Protein AF-A0A936BMT2-F1 (afdb_monomer)

Secondary structure (DSSP, 8-state):
---SSTT--HHHHHHHHHHHHHHHHIIIIIITHHHHHHHHTPPPPSS--HHHHHHHHHHHHHHHHHHHHHHHTT-HHHHHHHHHHHHHHHHHHHHHTT--HHHHHHHHHHHHHHHHHHHHHHHH-

Solvent-accessible surface area (backbone atoms only — not comparable to full-atom values): 6618 Å² total; per-residue (Å²): 132,89,59,78,68,63,76,38,52,60,65,25,21,52,54,18,18,52,52,37,52,56,46,45,56,48,46,60,40,81,74,39,20,68,61,40,31,64,48,66,71,52,74,86,67,96,60,81,63,60,68,62,52,50,53,49,49,52,52,36,39,54,50,19,41,50,43,24,38,20,50,56,66,78,33,53,67,55,38,52,52,51,50,52,49,52,30,50,52,50,36,49,53,28,56,76,68,66,48,41,70,66,36,33,50,52,60,27,47,47,54,53,52,33,51,53,44,32,52,50,24,65,73,75,98

pLDDT: mean 95.2, std 5.17, range [67.5, 98.69]

Foldseek 3Di:
DQDLPPQFPVQLLVVLLVVLLVCVCCLCPVNCVVVLCVQVVHDDDPDDPVVVSVVSSVVSSVLLSVCRSCLSVVNNVVSVVVLVVVLVVLLVVCVVVVTDPVNSCSVSVSSVVSSVSSNVSSVPD

Mean predicted aligned error: 3.0 Å

Nearest PDB structures (foldseek):
  7tjy-assembly1_T  TM=2.777E-01  e=6.277E+00  Saccharomyces cerevisiae

Radius of gyration: 15.44 Å; Cα contacts (8 Å, |Δi|>4): 118; chains: 1; bounding box: 45×24×40 Å

Structure (mmCIF, N/CA/C/O backbone):
data_AF-A0A936BMT2-F1
#
_entry.id   AF-A0A936BMT2-F1
#
loop_
_atom_site.group_PDB
_atom_site.id
_atom_site.type_symbol
_atom_site.label_atom_id
_atom_site.label_alt_id
_atom_site.label_comp_id
_atom_site.label_asym_id
_atom_site.label_entity_id
_atom_site.label_seq_id
_atom_site.pdbx_PDB_ins_code
_atom_site.Cartn_x
_atom_site.Cartn_y
_atom_site.Cartn_z
_atom_site.occupancy
_atom_site.B_iso_or_equiv
_atom_site.auth_seq_id
_atom_site.auth_comp_id
_atom_site.auth_asym_id
_atom_site.auth_atom_id
_atom_site.pdbx_PDB_model_num
ATOM 1 N N . MET A 1 1 ? 21.635 6.675 -13.165 1.00 67.50 1 MET A N 1
ATOM 2 C CA . MET A 1 1 ? 20.445 7.291 -12.538 1.00 67.50 1 MET A CA 1
ATOM 3 C C . MET A 1 1 ? 19.278 6.367 -12.825 1.00 67.50 1 MET A C 1
ATOM 5 O O . MET A 1 1 ? 19.173 5.945 -13.969 1.00 67.50 1 MET A O 1
ATOM 9 N N . ILE A 1 2 ? 18.484 5.983 -11.821 1.00 76.50 2 ILE A N 1
ATOM 10 C CA . ILE A 1 2 ? 17.241 5.243 -12.080 1.00 76.50 2 ILE A CA 1
ATOM 11 C C . ILE A 1 2 ? 16.237 6.263 -12.604 1.00 76.50 2 ILE A C 1
ATOM 13 O O . ILE A 1 2 ? 15.917 7.223 -11.905 1.00 76.50 2 ILE A O 1
ATOM 17 N N . ASP A 1 3 ? 15.803 6.078 -13.843 1.00 88.81 3 ASP A N 1
ATOM 18 C CA . ASP A 1 3 ? 14.687 6.824 -14.406 1.00 88.81 3 ASP A CA 1
ATOM 19 C C . ASP A 1 3 ? 13.393 6.137 -13.955 1.00 88.81 3 ASP A C 1
ATOM 21 O O . ASP A 1 3 ? 13.199 4.946 -14.192 1.00 88.81 3 ASP A O 1
ATOM 25 N N . ILE A 1 4 ? 12.536 6.875 -13.251 1.00 95.06 4 ILE A N 1
ATOM 26 C CA . ILE A 1 4 ? 11.291 6.344 -12.685 1.00 95.06 4 ILE A CA 1
ATOM 27 C C . ILE A 1 4 ? 10.173 6.200 -13.730 1.00 95.06 4 ILE A C 1
ATOM 29 O O . ILE A 1 4 ? 9.101 5.699 -13.404 1.00 95.06 4 ILE A O 1
ATOM 33 N N . PHE A 1 5 ? 10.396 6.629 -14.973 1.00 95.12 5 PHE A N 1
ATOM 34 C CA . PHE A 1 5 ? 9.437 6.512 -16.071 1.00 95.12 5 PHE A CA 1
ATOM 35 C C . PHE A 1 5 ? 9.899 5.537 -17.158 1.00 95.12 5 PHE A C 1
ATOM 37 O O . PHE A 1 5 ? 9.066 4.852 -17.758 1.00 95.12 5 PHE A O 1
ATOM 44 N N . ALA A 1 6 ? 11.206 5.462 -17.420 1.00 91.69 6 ALA A N 1
ATOM 45 C CA . ALA A 1 6 ? 11.750 4.591 -18.458 1.00 91.69 6 ALA A CA 1
ATOM 46 C C . ALA A 1 6 ? 11.659 3.105 -18.073 1.00 91.69 6 ALA A C 1
ATOM 48 O O . ALA A 1 6 ? 11.935 2.721 -16.940 1.00 91.69 6 ALA A O 1
ATOM 49 N N . ASN A 1 7 ? 11.312 2.255 -19.045 1.00 93.25 7 ASN A N 1
ATOM 50 C CA . ASN A 1 7 ? 11.200 0.793 -18.905 1.00 93.25 7 ASN A CA 1
ATOM 51 C C . ASN A 1 7 ? 10.163 0.297 -17.877 1.00 93.25 7 ASN A C 1
ATOM 53 O O . ASN A 1 7 ? 10.086 -0.901 -17.617 1.00 93.25 7 ASN A O 1
ATOM 57 N N . VAL A 1 8 ? 9.340 1.190 -17.318 1.00 96.94 8 VAL A N 1
ATOM 58 C CA . VAL A 1 8 ? 8.220 0.821 -16.448 1.00 96.94 8 VAL A CA 1
ATOM 59 C C . VAL A 1 8 ? 7.087 0.234 -17.289 1.00 96.94 8 VAL A C 1
ATOM 61 O O . VAL A 1 8 ? 6.627 0.856 -18.250 1.00 96.94 8 VAL A O 1
ATOM 64 N N . ASN A 1 9 ? 6.581 -0.939 -16.896 1.00 97.00 9 ASN A N 1
ATOM 65 C CA . ASN A 1 9 ? 5.361 -1.493 -17.479 1.00 97.00 9 ASN A CA 1
ATOM 66 C C . ASN A 1 9 ? 4.130 -0.735 -16.950 1.00 97.00 9 ASN A C 1
ATOM 68 O O . ASN A 1 9 ? 3.544 -1.081 -15.922 1.00 97.00 9 ASN A O 1
ATOM 72 N N . TRP A 1 10 ? 3.729 0.316 -17.664 1.00 98.06 10 TRP A N 1
ATOM 73 C CA . TRP A 1 10 ? 2.585 1.150 -17.288 1.00 98.06 10 TRP A CA 1
ATOM 74 C 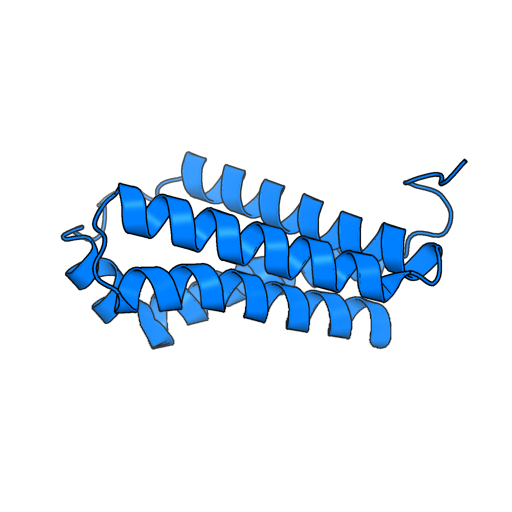C . TRP A 1 10 ? 1.249 0.403 -17.302 1.00 98.06 10 TRP A C 1
ATOM 76 O O . TRP A 1 10 ? 0.369 0.741 -16.511 1.00 98.06 10 TRP A O 1
ATOM 86 N N . ALA A 1 11 ? 1.098 -0.632 -18.136 1.00 98.06 11 ALA A N 1
ATOM 87 C CA . ALA A 1 11 ? -0.100 -1.467 -18.120 1.00 98.06 11 ALA A CA 1
ATOM 88 C C . ALA A 1 11 ? -0.203 -2.232 -16.793 1.00 98.06 11 ALA A C 1
ATOM 90 O O . ALA A 1 11 ? -1.237 -2.158 -16.129 1.00 98.06 11 ALA A O 1
ATOM 91 N N . ALA A 1 12 ? 0.888 -2.867 -16.352 1.00 97.88 12 ALA A N 1
ATOM 92 C CA . ALA A 1 12 ? 0.952 -3.540 -15.055 1.00 97.88 12 ALA A CA 1
ATOM 93 C C . ALA A 1 12 ? 0.726 -2.568 -13.880 1.00 97.88 12 ALA A C 1
ATOM 95 O O . ALA A 1 12 ? 0.023 -2.906 -12.928 1.00 97.88 12 ALA A O 1
ATOM 96 N N . VAL A 1 13 ? 1.257 -1.338 -13.957 1.00 98.62 13 VAL A N 1
ATOM 97 C CA . VAL A 1 13 ? 1.037 -0.293 -12.937 1.00 98.62 13 VAL A CA 1
ATOM 98 C C . VAL A 1 13 ? -0.438 0.107 -12.854 1.00 98.62 13 VAL A C 1
ATOM 100 O O . VAL A 1 13 ? -1.015 0.087 -11.768 1.00 98.62 13 VAL A O 1
ATOM 103 N N . ILE A 1 14 ? -1.064 0.461 -13.980 1.00 98.50 14 ILE A N 1
ATOM 104 C CA . ILE A 1 14 ? -2.449 0.954 -14.006 1.00 98.50 14 ILE A CA 1
ATOM 105 C C . ILE A 1 14 ? -3.426 -0.161 -13.622 1.00 98.50 14 ILE A C 1
ATOM 107 O O . ILE A 1 14 ? -4.272 0.038 -12.750 1.00 98.50 14 ILE A O 1
ATOM 111 N N . VAL A 1 15 ? -3.297 -1.342 -14.234 1.00 98.44 15 VAL A N 1
ATOM 112 C CA . VAL A 1 15 ? -4.170 -2.488 -13.942 1.00 98.44 15 VAL A CA 1
ATOM 113 C C . VAL A 1 15 ? -3.977 -2.945 -12.499 1.00 98.44 15 VAL A C 1
ATOM 115 O O . VAL A 1 15 ? -4.960 -3.115 -11.779 1.00 98.44 15 VAL A O 1
ATOM 118 N N . GLY A 1 16 ? -2.727 -3.066 -12.043 1.00 98.56 16 GLY A N 1
ATOM 119 C CA . GLY A 1 16 ? -2.411 -3.413 -10.661 1.00 98.56 16 GLY A CA 1
ATOM 120 C C . GLY A 1 16 ? -3.014 -2.425 -9.664 1.00 98.56 16 GLY A C 1
ATOM 121 O O . GLY A 1 16 ? -3.632 -2.850 -8.691 1.00 98.56 16 GLY A O 1
ATOM 122 N N . ALA A 1 17 ? -2.913 -1.118 -9.925 1.00 98.56 17 ALA A N 1
ATOM 123 C CA . ALA A 1 17 ? -3.502 -0.090 -9.070 1.00 98.56 17 ALA A CA 1
ATOM 124 C C . ALA A 1 17 ? -5.033 -0.193 -8.999 1.00 98.56 17 ALA A C 1
ATOM 126 O O . ALA A 1 17 ? -5.592 -0.139 -7.904 1.00 98.56 17 ALA A O 1
ATOM 127 N N . ILE A 1 18 ? -5.714 -0.378 -10.137 1.00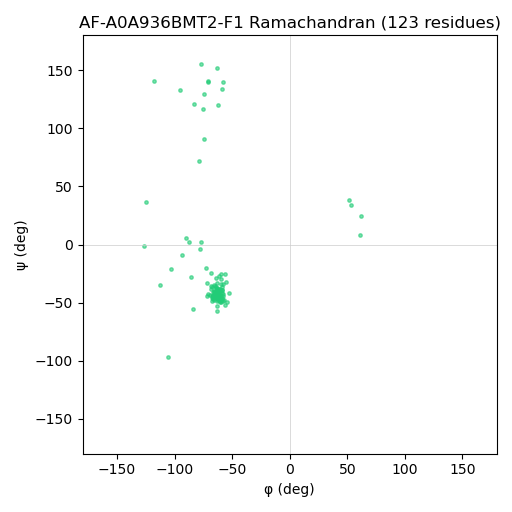 98.50 18 ILE A N 1
ATOM 128 C CA . ILE A 1 18 ? -7.179 -0.523 -10.184 1.00 98.50 18 ILE A CA 1
ATOM 129 C C . ILE A 1 18 ? -7.623 -1.762 -9.401 1.00 98.50 18 ILE A C 1
ATOM 131 O O . ILE A 1 18 ? -8.529 -1.670 -8.573 1.00 98.50 18 ILE A O 1
ATOM 135 N N . VAL A 1 19 ? -6.974 -2.908 -9.629 1.00 98.44 19 VAL A N 1
ATOM 136 C CA . VAL A 1 19 ? -7.322 -4.170 -8.961 1.00 98.44 19 VAL A CA 1
ATOM 137 C C . VAL A 1 19 ? -7.029 -4.094 -7.463 1.00 98.44 19 VAL A C 1
ATOM 139 O O . VAL A 1 19 ? -7.887 -4.454 -6.661 1.00 98.44 19 VAL A O 1
ATOM 142 N N . ALA A 1 20 ? -5.861 -3.579 -7.067 1.00 98.31 20 ALA A N 1
ATOM 143 C CA . ALA A 1 20 ? -5.488 -3.435 -5.661 1.00 98.31 20 ALA A CA 1
ATOM 144 C C . ALA A 1 20 ? -6.417 -2.464 -4.918 1.00 98.31 20 ALA A C 1
ATOM 146 O O . ALA A 1 20 ? -6.844 -2.759 -3.806 1.00 98.31 20 ALA A O 1
ATOM 147 N N . TYR A 1 21 ? -6.778 -1.338 -5.541 1.00 98.00 21 TYR A N 1
ATOM 148 C CA . TYR A 1 21 ? -7.716 -0.379 -4.962 1.00 98.00 21 TYR A CA 1
ATOM 149 C C . TYR A 1 21 ? -9.128 -0.965 -4.840 1.00 98.00 21 TYR A C 1
ATOM 151 O O . TYR A 1 21 ? -9.745 -0.879 -3.778 1.00 98.00 21 TYR A O 1
ATOM 159 N N . GLY A 1 22 ? -9.626 -1.605 -5.903 1.00 97.25 22 GLY A N 1
ATOM 160 C CA . GLY A 1 22 ? -10.942 -2.247 -5.915 1.00 97.25 22 GLY A CA 1
ATOM 161 C C . GLY A 1 22 ? -11.050 -3.398 -4.912 1.00 97.25 22 GLY A C 1
ATOM 162 O O . GLY A 1 22 ? -12.096 -3.582 -4.288 1.00 97.25 22 GLY A O 1
ATOM 163 N N . PHE A 1 23 ? -9.954 -4.123 -4.673 1.00 97.94 23 PHE A N 1
ATOM 164 C CA . PHE A 1 23 ? -9.886 -5.158 -3.642 1.00 97.94 23 PHE A CA 1
ATOM 165 C C . PHE A 1 23 ? -10.170 -4.614 -2.231 1.00 97.94 23 PHE A C 1
ATOM 167 O O . PHE A 1 23 ? -10.693 -5.342 -1.385 1.00 97.94 23 PHE A O 1
ATOM 174 N N . GLY A 1 24 ? -9.940 -3.319 -1.991 1.00 95.38 24 GLY A N 1
ATOM 175 C CA . GLY A 1 24 ? -10.324 -2.638 -0.756 1.00 95.38 24 GLY A CA 1
ATOM 176 C C . GLY A 1 24 ? -11.808 -2.760 -0.416 1.00 95.38 24 GLY A C 1
ATOM 177 O O . GLY A 1 24 ? -12.144 -2.867 0.761 1.00 95.38 24 GLY A O 1
ATOM 178 N N . TRP A 1 25 ? -12.701 -2.832 -1.407 1.00 92.69 25 TRP A N 1
ATOM 179 C CA . TRP A 1 25 ? -14.133 -3.043 -1.156 1.00 92.69 25 TRP A CA 1
ATOM 180 C C . TRP A 1 25 ? -14.433 -4.430 -0.595 1.00 92.69 25 TRP A C 1
ATOM 182 O O . TRP A 1 25 ? -15.297 -4.580 0.265 1.00 92.69 25 TRP A O 1
ATOM 192 N N . ILE A 1 26 ? -13.705 -5.450 -1.047 1.00 95.69 26 ILE A N 1
ATOM 193 C CA . ILE A 1 26 ? -13.834 -6.809 -0.516 1.00 95.69 26 ILE A CA 1
ATOM 194 C C . ILE A 1 26 ? -13.223 -6.864 0.889 1.00 95.69 26 ILE A C 1
ATOM 196 O O . ILE A 1 26 ? -13.839 -7.402 1.812 1.00 95.69 26 ILE A O 1
ATOM 200 N N . TRP A 1 27 ? -12.047 -6.253 1.066 1.00 97.75 27 TRP A N 1
ATOM 201 C CA . TRP A 1 27 ? -11.308 -6.244 2.327 1.00 97.75 27 TRP A CA 1
ATOM 202 C C . TRP A 1 27 ? -12.069 -5.532 3.452 1.00 97.75 27 TRP A C 1
ATOM 204 O O . TRP A 1 27 ? -12.379 -6.144 4.474 1.00 97.75 27 TRP A O 1
ATOM 214 N N . TYR A 1 28 ? -12.435 -4.265 3.243 1.00 92.88 28 TYR A N 1
ATOM 215 C CA . TYR A 1 28 ? -13.156 -3.431 4.213 1.00 92.88 28 TYR A CA 1
ATOM 216 C C . TYR A 1 28 ? -14.682 -3.570 4.137 1.00 92.88 28 TYR A C 1
ATOM 218 O O . TYR A 1 28 ? -15.395 -2.907 4.884 1.00 92.88 28 TYR A O 1
ATOM 226 N N . GLY A 1 29 ? -15.193 -4.431 3.258 1.00 90.25 29 GLY A N 1
ATOM 227 C CA . GLY A 1 29 ? -16.601 -4.809 3.194 1.00 90.25 29 GLY A CA 1
ATOM 228 C C . GLY A 1 29 ? -16.811 -6.211 3.753 1.00 90.25 29 GLY A C 1
ATOM 229 O O . GLY A 1 29 ? -16.932 -6.400 4.964 1.00 90.25 29 GLY A O 1
ATOM 230 N N . ALA A 1 30 ? -16.853 -7.197 2.857 1.00 92.31 30 ALA A N 1
ATOM 231 C CA . ALA A 1 30 ? -17.275 -8.562 3.165 1.00 92.31 30 ALA A CA 1
ATOM 232 C C . ALA A 1 30 ? -16.342 -9.317 4.131 1.00 92.31 30 ALA A C 1
ATOM 234 O O . ALA A 1 30 ? -16.828 -10.118 4.927 1.00 92.31 30 ALA A O 1
ATOM 235 N N . LEU A 1 31 ? -15.025 -9.087 4.070 1.00 94.69 31 LEU A N 1
ATOM 236 C CA . LEU A 1 31 ? -14.062 -9.851 4.870 1.00 94.69 31 LEU A CA 1
ATOM 237 C C . LEU A 1 31 ? -13.906 -9.295 6.288 1.00 94.69 31 LEU A C 1
ATOM 239 O O . LEU A 1 31 ? -14.086 -10.018 7.269 1.00 94.69 31 LEU A O 1
ATOM 243 N N . PHE A 1 32 ? -13.567 -8.010 6.400 1.00 96.62 32 PHE A N 1
ATOM 244 C CA . PHE A 1 32 ? -13.152 -7.411 7.669 1.00 96.62 32 PHE A CA 1
ATOM 245 C C . PHE A 1 32 ? -13.932 -6.157 8.056 1.00 96.62 32 PHE A C 1
ATOM 247 O O . PHE A 1 32 ? -13.707 -5.637 9.148 1.00 96.62 32 PHE A O 1
ATOM 254 N N . GLY A 1 33 ? -14.878 -5.701 7.228 1.00 92.12 33 GLY A N 1
ATOM 255 C CA . GLY A 1 33 ? -15.574 -4.426 7.415 1.00 92.12 33 GLY A CA 1
ATOM 256 C C . GLY A 1 33 ? -16.224 -4.268 8.783 1.00 92.12 33 GLY A C 1
ATOM 257 O O . GLY A 1 33 ? -15.959 -3.289 9.472 1.00 92.12 33 GLY A O 1
ATOM 258 N N . LYS A 1 34 ? -16.991 -5.275 9.225 1.00 91.94 34 LYS A N 1
ATOM 259 C CA . LYS A 1 34 ? -17.663 -5.254 10.536 1.00 91.94 34 LYS A CA 1
ATOM 260 C C . LYS A 1 34 ? -16.673 -5.130 11.700 1.00 91.94 34 LYS A C 1
ATOM 262 O O . LYS A 1 34 ? -16.843 -4.283 12.570 1.00 91.94 34 LYS A O 1
ATOM 267 N N . ARG A 1 35 ? -15.621 -5.959 11.713 1.00 94.38 35 ARG A N 1
ATOM 268 C CA . ARG A 1 35 ? -14.603 -5.928 12.779 1.00 94.38 35 ARG A CA 1
ATOM 269 C C . ARG A 1 35 ? -13.837 -4.610 12.765 1.00 94.38 35 ARG A C 1
ATOM 271 O O . ARG A 1 35 ? -13.629 -4.023 13.820 1.00 94.38 35 ARG A O 1
ATOM 278 N N . TRP A 1 36 ? -13.463 -4.139 11.579 1.00 95.19 36 TRP A N 1
ATOM 279 C CA . TRP A 1 36 ? -12.753 -2.880 11.389 1.00 95.19 36 TRP A CA 1
ATOM 280 C C . TRP A 1 36 ? -13.568 -1.681 11.894 1.00 95.19 36 TRP A C 1
ATOM 282 O O . TRP A 1 36 ? -13.058 -0.900 12.695 1.00 95.19 36 TRP A O 1
ATOM 292 N N . SER A 1 37 ? -14.847 -1.575 11.516 1.00 92.75 37 SER A N 1
ATOM 293 C CA . SER A 1 37 ? -15.708 -0.466 11.942 1.00 92.75 37 SER A CA 1
ATOM 294 C C . SER A 1 37 ? -15.996 -0.492 13.444 1.00 92.75 37 SER A C 1
ATOM 296 O O . SER A 1 37 ? -15.894 0.538 14.106 1.00 92.75 37 SER A O 1
A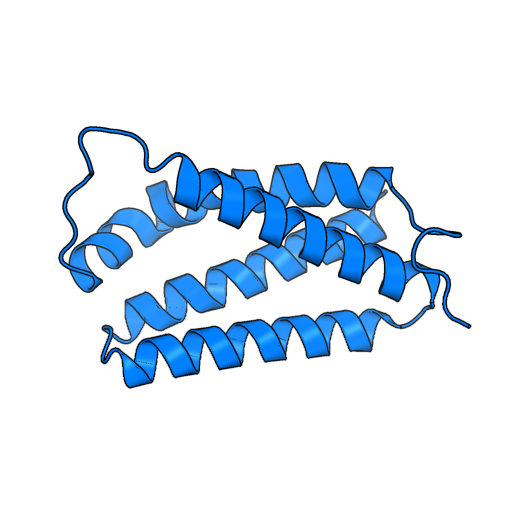TOM 298 N N . GLU A 1 38 ? -16.298 -1.671 14.004 1.00 94.00 38 GLU A N 1
ATOM 299 C CA . GLU A 1 38 ? -16.518 -1.844 15.447 1.00 94.00 38 GLU A CA 1
ATOM 300 C C . GLU A 1 38 ? -15.264 -1.493 16.256 1.00 94.00 38 GLU A C 1
ATOM 302 O O . GLU A 1 38 ? -15.363 -0.862 17.304 1.00 94.00 38 GLU A O 1
ATOM 307 N N . GLY A 1 39 ? -14.079 -1.880 15.776 1.00 93.94 39 GLY A N 1
ATOM 308 C CA . GLY A 1 39 ? -12.815 -1.598 16.457 1.00 93.94 39 GLY A CA 1
ATOM 309 C C . GLY A 1 39 ? -12.381 -0.135 16.389 1.00 93.94 39 GLY A C 1
ATOM 310 O O . GLY A 1 39 ? -11.590 0.299 17.222 1.00 93.94 39 GLY A O 1
ATOM 311 N N . LEU A 1 40 ? -12.912 0.619 15.427 1.00 93.06 40 LEU A N 1
ATOM 312 C CA . LEU A 1 40 ? -12.733 2.065 15.317 1.00 93.06 40 LEU A CA 1
ATOM 313 C C . LEU A 1 40 ? -13.862 2.865 15.982 1.00 93.06 40 LEU A C 1
ATOM 315 O O . LEU A 1 40 ? -13.752 4.084 16.087 1.00 93.06 40 LEU A O 1
ATOM 319 N N . GLY A 1 41 ? -14.949 2.213 16.408 1.00 91.94 41 GLY A N 1
ATOM 320 C CA . GLY A 1 41 ? -16.133 2.896 16.933 1.00 91.94 41 GLY A CA 1
ATOM 321 C C . GLY A 1 41 ? -16.807 3.820 15.912 1.00 91.94 41 GLY A C 1
ATOM 322 O O . GLY A 1 41 ? -17.472 4.778 16.302 1.00 91.94 41 GLY A O 1
ATOM 323 N N . ILE A 1 42 ? -16.618 3.568 14.612 1.00 87.06 42 ILE A N 1
ATOM 324 C CA . ILE A 1 42 ? -17.166 4.402 13.536 1.00 87.06 42 ILE A CA 1
ATOM 325 C C . ILE A 1 42 ? -18.486 3.829 13.026 1.00 87.06 42 ILE A C 1
ATOM 327 O O . ILE A 1 42 ? -18.606 2.637 12.738 1.00 87.06 42 ILE A O 1
ATOM 331 N N . ALA A 1 43 ? -19.480 4.701 12.885 1.00 81.75 43 ALA A N 1
ATOM 332 C CA . ALA A 1 43 ? -20.702 4.390 12.156 1.00 81.75 43 ALA A CA 1
ATOM 333 C C . ALA A 1 43 ? -20.449 4.464 10.643 1.00 81.75 43 ALA A C 1
ATOM 335 O O . ALA A 1 43 ? -19.556 5.179 10.183 1.00 81.75 43 ALA A O 1
ATOM 336 N N . VAL A 1 44 ? -21.267 3.750 9.865 1.00 75.88 44 VAL A N 1
ATOM 337 C CA . VAL A 1 44 ? -21.276 3.903 8.405 1.00 75.88 44 VAL A CA 1
ATOM 338 C C . VAL A 1 44 ? -21.688 5.346 8.089 1.00 75.88 44 VAL A C 1
ATOM 340 O O . VAL A 1 44 ? -22.770 5.762 8.509 1.00 75.88 44 VAL A O 1
ATOM 343 N N . PRO A 1 45 ? -20.847 6.132 7.398 1.00 75.75 45 PRO A N 1
ATOM 344 C CA . PRO A 1 45 ? -21.166 7.523 7.123 1.00 75.75 45 PRO A CA 1
ATOM 345 C C . PRO A 1 45 ? -22.300 7.620 6.094 1.00 75.75 45 PRO A C 1
ATOM 347 O O . PRO A 1 45 ? -22.310 6.890 5.105 1.00 75.75 45 PRO A O 1
ATOM 350 N N . GLU A 1 46 ? -23.228 8.565 6.286 1.00 80.19 46 GLU A N 1
ATOM 351 C CA . GLU A 1 46 ? -24.322 8.830 5.329 1.00 80.19 46 GLU A CA 1
ATOM 352 C C . GLU A 1 46 ? -23.809 9.265 3.948 1.00 80.19 46 GLU A C 1
ATOM 354 O O . GLU A 1 46 ? -24.476 9.069 2.933 1.0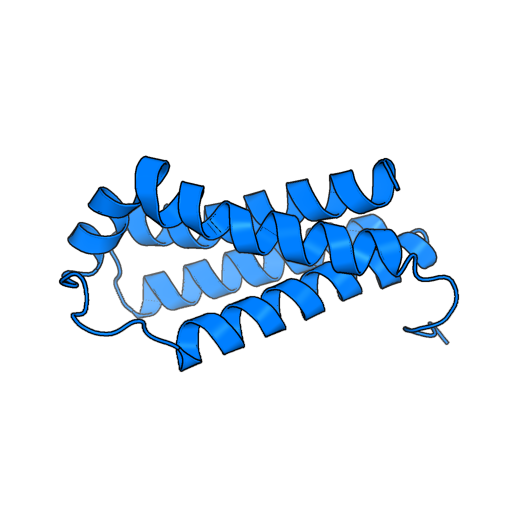0 80.19 46 GLU A O 1
ATOM 359 N N . LYS A 1 47 ? -22.617 9.872 3.902 1.00 86.12 47 LYS A N 1
ATOM 360 C CA . LYS A 1 47 ? -21.953 10.307 2.672 1.00 86.12 47 LYS A CA 1
ATOM 361 C C . LYS A 1 47 ? -20.637 9.571 2.498 1.00 86.12 47 LYS A C 1
ATOM 363 O O . LYS A 1 47 ? -19.872 9.409 3.448 1.00 86.12 47 LYS A O 1
ATOM 368 N N . LEU A 1 48 ? -20.345 9.200 1.255 1.00 86.00 48 LEU A N 1
ATOM 369 C CA . L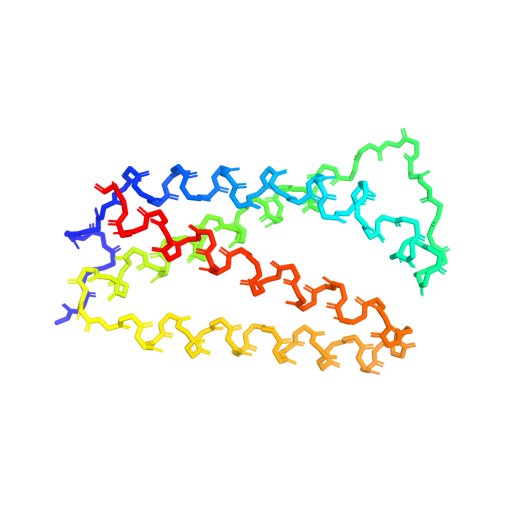EU A 1 48 ? -19.059 8.612 0.905 1.00 86.00 48 LEU A CA 1
ATOM 370 C C . LEU A 1 48 ? -17.915 9.581 1.260 1.00 86.00 48 LEU A C 1
ATOM 372 O O . LEU A 1 48 ? -17.990 10.766 0.913 1.00 86.00 48 LEU A O 1
ATOM 376 N N . PRO A 1 49 ? -16.840 9.109 1.911 1.00 89.31 49 PRO A N 1
ATOM 377 C CA . PRO A 1 49 ? -15.696 9.941 2.263 1.00 89.31 49 PRO A CA 1
ATOM 378 C C . PRO A 1 49 ? -14.791 10.154 1.037 1.00 89.31 49 PRO A C 1
ATOM 380 O O . PRO A 1 49 ? -13.694 9.604 0.950 1.00 89.31 49 PRO A O 1
ATOM 383 N N . ILE A 1 50 ? -15.255 10.963 0.077 1.00 93.38 50 ILE A N 1
ATOM 384 C CA . ILE A 1 50 ? -14.628 11.148 -1.247 1.00 93.38 50 ILE A CA 1
ATOM 385 C C . ILE A 1 50 ? -13.140 11.507 -1.137 1.00 93.38 50 ILE A C 1
ATOM 387 O O . ILE A 1 50 ? -12.319 10.961 -1.870 1.00 93.38 50 ILE A O 1
ATOM 391 N N . PHE A 1 51 ? -12.769 12.382 -0.198 1.00 94.50 51 PHE A N 1
ATOM 392 C CA . PHE A 1 51 ? -11.371 12.782 -0.023 1.00 94.50 51 PHE A CA 1
ATOM 393 C C . PHE A 1 51 ? -10.480 11.614 0.423 1.00 94.50 51 PHE A C 1
ATOM 395 O O . PHE A 1 51 ? -9.422 11.394 -0.161 1.00 94.50 51 PHE A O 1
ATOM 402 N N . ALA A 1 52 ? -10.927 10.814 1.398 1.00 92.50 52 ALA A N 1
ATOM 403 C CA . ALA A 1 52 ? -10.188 9.633 1.843 1.00 92.50 52 ALA A CA 1
ATOM 404 C C . ALA A 1 52 ? -10.050 8.606 0.709 1.00 92.50 52 ALA A C 1
ATOM 406 O O . ALA A 1 52 ? -8.975 8.049 0.499 1.00 92.50 52 ALA A O 1
ATOM 407 N N . MET A 1 53 ? -11.118 8.411 -0.070 1.00 94.25 53 MET A N 1
ATOM 408 C CA . MET A 1 53 ? -11.110 7.528 -1.236 1.00 94.25 53 MET A CA 1
ATOM 409 C C . MET A 1 53 ? -10.115 7.987 -2.308 1.00 94.25 53 MET A C 1
ATOM 411 O O . MET A 1 53 ? -9.398 7.149 -2.853 1.00 94.25 53 MET A O 1
ATOM 415 N N . ALA A 1 54 ? -10.046 9.292 -2.586 1.00 96.38 54 ALA A N 1
ATOM 416 C CA . ALA A 1 54 ? -9.116 9.868 -3.555 1.00 96.38 54 ALA A CA 1
ATOM 417 C C . ALA A 1 54 ? -7.656 9.746 -3.093 1.00 96.38 54 ALA A C 1
ATOM 419 O O . ALA A 1 54 ? -6.800 9.323 -3.869 1.00 96.38 54 ALA A O 1
ATOM 420 N N . VAL A 1 55 ? -7.377 10.045 -1.820 1.00 97.50 55 VAL A N 1
ATOM 421 C CA . VAL A 1 55 ? -6.038 9.876 -1.232 1.00 97.50 55 VAL A CA 1
ATOM 422 C C . VAL A 1 55 ? -5.615 8.406 -1.259 1.00 97.50 55 VAL A C 1
ATOM 424 O O . VAL A 1 55 ? -4.483 8.104 -1.628 1.00 97.50 55 VAL A O 1
ATOM 427 N N . GLN A 1 56 ? -6.526 7.479 -0.951 1.00 96.06 56 GLN A N 1
ATOM 428 C CA . GLN A 1 56 ? -6.257 6.043 -1.031 1.00 96.06 56 GLN A CA 1
ATOM 429 C C . GLN A 1 56 ? -5.978 5.587 -2.471 1.00 96.06 56 GLN A C 1
ATOM 431 O O . GLN A 1 56 ? -5.061 4.795 -2.689 1.00 96.06 56 GLN A O 1
ATOM 436 N N . ALA A 1 57 ? -6.734 6.077 -3.457 1.00 97.62 57 ALA A N 1
ATOM 437 C CA . ALA A 1 57 ? -6.504 5.757 -4.865 1.00 97.62 57 ALA A CA 1
ATOM 438 C C . ALA A 1 57 ? -5.132 6.267 -5.332 1.00 97.62 57 ALA A C 1
ATOM 440 O O . ALA A 1 57 ? -4.363 5.510 -5.924 1.00 97.62 57 ALA A O 1
ATOM 441 N N . LEU A 1 58 ? -4.785 7.512 -4.984 1.00 98.38 58 LEU A N 1
ATOM 442 C CA . LEU A 1 58 ? -3.477 8.092 -5.284 1.00 98.38 58 LEU A CA 1
ATOM 443 C C . LEU A 1 58 ? -2.344 7.304 -4.616 1.00 98.38 58 LEU A C 1
ATOM 445 O O . LEU A 1 58 ? -1.382 6.939 -5.284 1.00 98.38 58 LEU A O 1
ATOM 449 N N . GLY A 1 59 ? -2.469 6.985 -3.326 1.00 98.06 59 GLY A N 1
ATOM 450 C CA . GLY A 1 59 ? -1.480 6.179 -2.607 1.00 98.06 59 GLY A CA 1
ATOM 451 C C . GLY A 1 59 ? -1.301 4.787 -3.219 1.00 98.06 59 GLY A C 1
ATOM 452 O O . GLY A 1 59 ? -0.177 4.317 -3.371 1.00 98.06 59 GLY A O 1
ATOM 453 N N . THR A 1 60 ? -2.397 4.160 -3.651 1.00 98.44 60 THR A N 1
ATOM 454 C CA . THR A 1 60 ? -2.374 2.856 -4.333 1.00 98.44 60 THR A CA 1
ATOM 455 C C . THR A 1 60 ? -1.662 2.936 -5.682 1.00 98.44 60 THR A C 1
ATOM 457 O O . THR A 1 60 ? -0.838 2.077 -5.989 1.00 98.44 60 THR A O 1
ATOM 460 N N . PHE A 1 61 ? -1.923 3.986 -6.465 1.00 98.69 61 PHE A N 1
ATOM 461 C CA . PHE A 1 61 ? -1.231 4.227 -7.728 1.00 98.69 61 PHE A CA 1
ATOM 462 C C . PHE A 1 61 ? 0.271 4.468 -7.526 1.00 98.69 61 PHE A C 1
ATOM 464 O O . PHE A 1 61 ? 1.083 3.854 -8.212 1.00 98.69 61 PHE A O 1
ATOM 471 N N . LEU A 1 62 ? 0.656 5.300 -6.552 1.00 98.50 62 LEU A N 1
ATOM 472 C CA . LEU A 1 62 ? 2.065 5.546 -6.224 1.00 98.50 62 LEU A CA 1
ATOM 473 C C . LEU A 1 62 ? 2.777 4.261 -5.784 1.00 98.50 62 LEU A C 1
ATOM 475 O O . LEU A 1 62 ? 3.926 4.028 -6.155 1.00 98.50 62 LEU A O 1
ATOM 479 N N . PHE A 1 63 ? 2.089 3.400 -5.035 1.00 98.50 63 PHE A N 1
ATOM 480 C CA . PHE A 1 63 ? 2.635 2.117 -4.614 1.00 98.50 63 PHE A CA 1
ATOM 481 C C . PHE A 1 63 ? 2.802 1.143 -5.789 1.00 98.50 63 PHE A C 1
ATOM 483 O O . PHE A 1 63 ? 3.859 0.529 -5.932 1.00 98.50 63 PHE A O 1
ATOM 490 N N . ALA A 1 64 ? 1.812 1.068 -6.683 1.00 98.62 64 ALA A N 1
ATOM 491 C CA . ALA A 1 64 ? 1.908 0.314 -7.932 1.00 98.62 64 ALA A CA 1
ATOM 492 C C . ALA A 1 64 ? 3.068 0.803 -8.806 1.00 98.62 64 ALA A C 1
ATOM 494 O O . ALA A 1 64 ? 3.817 0.001 -9.361 1.00 98.62 64 ALA A O 1
ATOM 495 N N . TRP A 1 65 ? 3.256 2.120 -8.885 1.00 98.50 65 TRP A N 1
ATOM 496 C CA . TRP A 1 65 ? 4.354 2.717 -9.629 1.00 98.50 65 TRP A CA 1
ATOM 497 C C . TRP A 1 65 ? 5.715 2.385 -9.004 1.00 98.50 65 TRP A C 1
ATOM 499 O O . TRP A 1 65 ? 6.628 2.003 -9.730 1.00 98.50 65 TRP A O 1
ATOM 509 N N . ALA A 1 66 ? 5.847 2.404 -7.674 1.00 97.81 66 ALA A N 1
ATOM 510 C CA . ALA A 1 66 ? 7.064 1.950 -6.995 1.00 97.81 66 ALA A CA 1
ATOM 511 C C . ALA A 1 66 ? 7.400 0.479 -7.317 1.00 97.81 66 ALA A C 1
ATOM 513 O O . ALA A 1 66 ? 8.566 0.148 -7.551 1.00 97.81 66 ALA A O 1
ATOM 514 N N . PHE A 1 67 ? 6.391 -0.396 -7.404 1.00 98.06 67 PHE A N 1
ATOM 515 C CA . PHE A 1 67 ? 6.558 -1.768 -7.900 1.00 98.06 67 PHE A CA 1
ATOM 516 C C . PHE A 1 67 ? 7.026 -1.804 -9.361 1.00 98.06 67 PHE A C 1
ATOM 518 O O . PHE A 1 67 ? 7.948 -2.545 -9.679 1.00 98.06 67 PHE A O 1
ATOM 525 N N . GLY A 1 68 ? 6.464 -0.967 -10.235 1.00 97.75 68 GLY A N 1
ATOM 526 C CA . GLY A 1 68 ? 6.898 -0.861 -11.632 1.00 97.75 68 GLY A CA 1
ATOM 527 C C . GLY A 1 68 ? 8.348 -0.387 -11.788 1.00 97.75 68 GLY A C 1
ATOM 528 O O . GLY A 1 68 ? 9.114 -0.980 -12.543 1.00 97.75 68 GLY A O 1
ATOM 529 N N . VAL A 1 69 ? 8.760 0.637 -11.032 1.00 97.75 69 VAL A N 1
ATOM 530 C CA . VAL A 1 69 ? 10.141 1.160 -11.038 1.00 97.75 69 VAL A CA 1
ATOM 531 C C . VAL A 1 69 ? 11.129 0.105 -10.547 1.00 97.75 69 VAL A C 1
ATOM 533 O O . VAL A 1 69 ? 12.183 -0.106 -11.145 1.00 97.75 69 VAL A O 1
ATOM 536 N N . THR A 1 70 ? 10.798 -0.582 -9.455 1.00 96.38 70 THR A N 1
ATOM 537 C CA . THR A 1 70 ? 11.669 -1.620 -8.888 1.00 96.38 70 THR A CA 1
ATOM 538 C C . THR A 1 70 ? 11.711 -2.878 -9.751 1.00 96.38 70 THR A C 1
ATOM 540 O O . THR A 1 70 ? 12.773 -3.487 -9.849 1.00 96.38 70 THR A O 1
ATOM 543 N N . ALA A 1 71 ? 10.619 -3.241 -10.428 1.00 95.69 71 ALA A N 1
ATOM 544 C CA . ALA A 1 71 ? 10.603 -4.315 -11.420 1.00 95.69 71 ALA A CA 1
ATOM 545 C C . ALA A 1 71 ? 11.516 -3.990 -12.613 1.00 95.69 71 ALA A C 1
ATOM 547 O O . ALA A 1 71 ? 12.393 -4.787 -12.944 1.00 95.69 71 ALA A O 1
ATOM 548 N N . ALA A 1 72 ? 11.393 -2.786 -13.186 1.00 95.62 72 ALA A N 1
ATOM 549 C CA . ALA A 1 72 ? 12.230 -2.319 -14.296 1.00 95.62 72 ALA A CA 1
ATOM 550 C C . ALA A 1 72 ? 13.732 -2.288 -13.947 1.00 95.62 72 ALA A C 1
ATOM 552 O O . ALA A 1 72 ? 14.584 -2.490 -14.810 1.00 95.62 72 ALA A O 1
ATOM 553 N N . ALA A 1 73 ? 14.060 -2.069 -12.670 1.00 95.06 73 ALA A N 1
ATOM 554 C CA . ALA A 1 73 ? 15.427 -2.069 -12.154 1.00 95.06 73 ALA A CA 1
ATOM 555 C C . ALA A 1 73 ? 15.925 -3.449 -11.667 1.00 95.06 73 ALA A C 1
ATOM 557 O O . ALA A 1 73 ? 17.006 -3.522 -11.083 1.00 95.06 73 ALA A O 1
ATOM 558 N N . ASN A 1 74 ? 15.155 -4.530 -11.855 1.00 93.12 74 ASN A N 1
ATOM 559 C CA . ASN A 1 74 ? 15.430 -5.866 -11.304 1.00 93.12 74 ASN A CA 1
ATOM 560 C C . ASN A 1 74 ? 15.704 -5.855 -9.781 1.00 93.12 74 ASN A C 1
ATOM 562 O O . ASN A 1 74 ? 16.567 -6.561 -9.260 1.00 93.12 74 ASN A O 1
ATOM 566 N N . ALA A 1 75 ? 14.969 -5.009 -9.062 1.00 95.00 75 ALA A N 1
ATOM 567 C CA . ALA A 1 75 ? 15.146 -4.695 -7.650 1.00 95.00 75 ALA A CA 1
ATOM 568 C C . ALA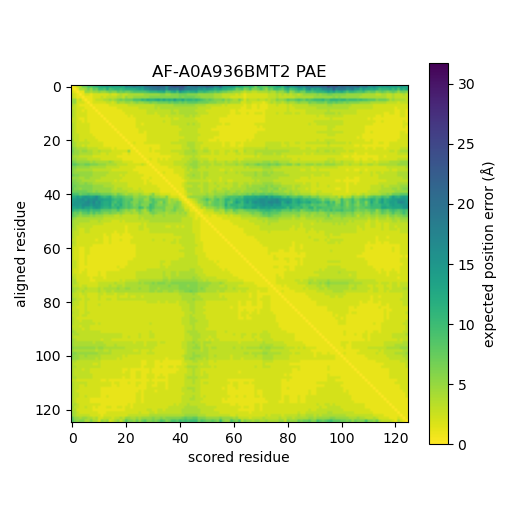 A 1 75 ? 13.858 -4.937 -6.843 1.00 95.00 75 ALA A C 1
ATOM 570 O O . ALA A 1 75 ? 13.567 -4.202 -5.901 1.00 95.00 75 ALA A O 1
ATOM 571 N N . LEU A 1 76 ? 13.079 -5.974 -7.173 1.00 91.62 76 LEU A N 1
ATOM 572 C CA . LEU A 1 76 ? 11.809 -6.291 -6.494 1.00 91.62 76 LEU A CA 1
ATOM 573 C C . LEU A 1 76 ? 11.950 -6.477 -4.970 1.00 91.62 76 LEU A C 1
ATOM 575 O O . LEU A 1 76 ? 11.013 -6.196 -4.225 1.00 91.62 76 LEU A O 1
ATOM 579 N N . GLY A 1 77 ? 13.136 -6.857 -4.479 1.00 92.12 77 GLY A N 1
ATOM 580 C CA . GLY A 1 77 ? 13.435 -6.864 -3.042 1.00 92.12 77 GLY A CA 1
ATOM 581 C C . GLY A 1 77 ? 13.262 -5.490 -2.375 1.00 92.12 77 GLY A C 1
ATOM 582 O O . GLY A 1 77 ? 12.792 -5.414 -1.241 1.00 92.12 77 GLY A O 1
ATOM 583 N N . ALA A 1 78 ? 13.549 -4.395 -3.087 1.00 95.31 78 ALA A N 1
ATOM 584 C CA . ALA A 1 78 ? 13.292 -3.040 -2.605 1.00 95.31 78 ALA A CA 1
ATOM 585 C C . ALA A 1 78 ? 11.787 -2.742 -2.508 1.00 95.31 78 ALA A C 1
ATOM 587 O O . ALA A 1 78 ? 11.363 -2.094 -1.555 1.00 95.31 78 ALA A O 1
ATOM 588 N N . ALA A 1 79 ? 10.964 -3.263 -3.426 1.00 95.44 79 ALA A N 1
ATOM 589 C CA . ALA A 1 79 ? 9.504 -3.144 -3.350 1.00 95.44 79 ALA A CA 1
ATOM 590 C C . ALA A 1 79 ? 8.949 -3.829 -2.091 1.00 95.44 79 ALA A C 1
ATOM 592 O O . ALA A 1 79 ? 8.084 -3.286 -1.400 1.00 95.44 79 ALA A O 1
ATOM 593 N N . ILE A 1 80 ? 9.493 -5.003 -1.756 1.00 94.94 80 ILE A N 1
ATOM 594 C CA . ILE A 1 80 ? 9.145 -5.743 -0.537 1.00 94.94 80 ILE A CA 1
ATOM 595 C C . ILE A 1 80 ? 9.569 -4.951 0.705 1.00 94.94 80 ILE A C 1
ATOM 597 O O . ILE A 1 80 ? 8.773 -4.789 1.627 1.00 94.94 80 ILE A O 1
ATOM 601 N N . LEU A 1 81 ? 10.782 -4.392 0.727 1.00 97.75 81 LEU A N 1
ATOM 602 C CA . LEU A 1 81 ? 11.235 -3.552 1.840 1.00 97.75 81 LEU A CA 1
ATOM 603 C C . LEU A 1 81 ? 10.343 -2.312 2.026 1.00 97.75 81 LEU A C 1
ATOM 605 O O . LEU A 1 81 ? 9.956 -2.002 3.152 1.00 97.75 81 LEU A O 1
ATOM 609 N N . VAL A 1 82 ? 9.972 -1.629 0.938 1.00 97.31 82 VAL A N 1
ATOM 610 C CA . VAL A 1 82 ? 9.024 -0.500 0.960 1.00 97.31 82 VAL A CA 1
ATOM 611 C C . VAL A 1 82 ? 7.663 -0.941 1.499 1.00 97.31 82 VAL A C 1
ATOM 613 O O . VAL A 1 82 ? 7.110 -0.276 2.370 1.00 97.31 82 VAL A O 1
ATOM 616 N N . THR A 1 83 ? 7.154 -2.089 1.050 1.00 98.38 83 THR A N 1
ATOM 617 C CA . THR A 1 83 ? 5.900 -2.677 1.544 1.00 98.38 83 THR A CA 1
ATOM 618 C C . THR A 1 83 ? 5.936 -2.875 3.059 1.00 98.38 83 THR A C 1
ATOM 620 O O . THR A 1 83 ? 5.043 -2.414 3.770 1.00 98.38 83 THR A O 1
ATOM 623 N N . LEU A 1 84 ? 6.986 -3.532 3.563 1.00 98.50 84 LEU A N 1
ATOM 624 C CA . LEU A 1 84 ? 7.161 -3.783 4.993 1.00 98.50 84 LEU A CA 1
ATOM 625 C C . LEU A 1 84 ? 7.309 -2.476 5.774 1.00 98.50 84 LEU A C 1
ATOM 627 O O . LEU A 1 84 ? 6.743 -2.343 6.854 1.00 98.50 84 LEU A O 1
ATOM 631 N N . THR A 1 85 ? 8.006 -1.493 5.207 1.00 98.56 85 THR A N 1
ATOM 632 C CA . THR A 1 85 ? 8.161 -0.163 5.805 1.00 98.56 85 THR A CA 1
ATOM 633 C C . THR A 1 85 ? 6.801 0.515 5.978 1.00 98.56 85 THR A C 1
ATOM 635 O O . THR A 1 85 ? 6.479 0.963 7.076 1.00 98.56 85 THR A O 1
ATOM 638 N N . ILE A 1 86 ? 5.966 0.536 4.934 1.00 98.19 86 ILE A N 1
ATOM 639 C CA . ILE A 1 86 ? 4.614 1.114 4.995 1.00 98.19 86 ILE A CA 1
ATOM 640 C C . ILE A 1 86 ? 3.759 0.367 6.025 1.00 98.19 86 ILE A C 1
ATOM 642 O O . ILE A 1 86 ? 3.123 1.004 6.863 1.00 98.19 86 ILE A O 1
ATOM 646 N N . ALA A 1 87 ? 3.773 -0.970 6.015 1.00 98.50 87 ALA A N 1
ATOM 647 C CA . ALA A 1 87 ? 3.014 -1.773 6.971 1.00 98.50 87 ALA A CA 1
ATOM 648 C C . ALA A 1 87 ? 3.438 -1.493 8.426 1.00 98.50 87 ALA A C 1
ATOM 650 O O . ALA A 1 87 ? 2.583 -1.294 9.286 1.00 98.50 87 ALA A O 1
ATOM 651 N N . VAL A 1 88 ? 4.741 -1.406 8.708 1.00 98.62 88 VAL A N 1
ATOM 652 C CA . VAL A 1 88 ? 5.253 -1.093 10.053 1.00 98.62 88 VAL A CA 1
ATOM 653 C C . VAL A 1 88 ? 4.882 0.328 10.480 1.00 98.62 88 VAL A C 1
ATOM 655 O O . VAL A 1 88 ? 4.500 0.529 11.630 1.00 98.62 88 VAL A O 1
ATOM 658 N N . LEU A 1 89 ? 4.932 1.312 9.579 1.00 98.56 89 LEU A N 1
ATOM 659 C CA . LEU A 1 89 ? 4.546 2.690 9.901 1.00 98.56 89 LEU A CA 1
ATOM 660 C C . LEU A 1 89 ? 3.039 2.831 10.157 1.00 98.56 89 LEU A C 1
ATOM 662 O O . LEU A 1 89 ? 2.646 3.540 11.084 1.00 98.56 89 LEU A O 1
ATOM 666 N N . ILE A 1 90 ? 2.198 2.116 9.404 1.00 98.12 90 ILE A N 1
ATOM 667 C CA . ILE A 1 90 ? 0.757 2.021 9.684 1.00 98.12 90 ILE A CA 1
ATOM 668 C C . ILE A 1 90 ? 0.530 1.363 11.048 1.00 98.12 90 ILE A C 1
ATOM 670 O O . ILE A 1 90 ? -0.245 1.882 11.853 1.00 98.12 90 ILE A O 1
ATOM 674 N N . ALA A 1 91 ? 1.244 0.269 11.342 1.00 98.50 91 ALA A N 1
ATOM 675 C CA . ALA A 1 91 ? 1.162 -0.403 12.635 1.00 98.50 91 ALA A CA 1
ATOM 676 C C . ALA A 1 91 ? 1.524 0.540 13.787 1.00 98.50 91 ALA A C 1
ATOM 678 O O . ALA A 1 91 ? 0.772 0.656 14.752 1.00 98.50 91 ALA A O 1
ATOM 679 N N . ALA A 1 92 ? 2.645 1.252 13.658 1.00 98.50 92 ALA A N 1
ATOM 680 C CA . ALA A 1 92 ? 3.109 2.222 14.639 1.00 98.50 92 ALA A CA 1
ATOM 681 C C . ALA A 1 92 ? 2.076 3.335 14.857 1.00 98.50 92 ALA A C 1
ATOM 683 O O . ALA A 1 92 ? 1.723 3.619 15.999 1.00 98.50 92 ALA A O 1
ATOM 684 N N . GLY A 1 93 ? 1.531 3.913 13.782 1.00 98.31 93 GLY A N 1
ATOM 685 C CA . GLY A 1 93 ? 0.468 4.917 13.870 1.00 98.31 93 GLY A CA 1
ATOM 686 C C . GLY A 1 93 ? -0.775 4.396 14.596 1.00 98.31 93 GLY A C 1
ATOM 687 O O . GLY A 1 93 ? -1.319 5.083 15.459 1.00 98.31 93 GLY A O 1
ATOM 688 N N . GLY A 1 94 ? -1.187 3.158 14.310 1.00 97.69 94 GLY A N 1
ATOM 689 C CA . GLY A 1 94 ? -2.291 2.497 15.005 1.00 97.69 94 GLY A CA 1
ATOM 690 C C . GLY A 1 94 ? -2.018 2.257 16.493 1.00 97.69 94 GLY A C 1
ATOM 691 O O . GLY A 1 94 ? -2.903 2.491 17.313 1.00 97.69 94 GLY A O 1
ATOM 692 N N . LEU A 1 95 ? -0.795 1.849 16.850 1.00 98.19 95 LEU A N 1
ATOM 693 C CA . LEU A 1 95 ? -0.37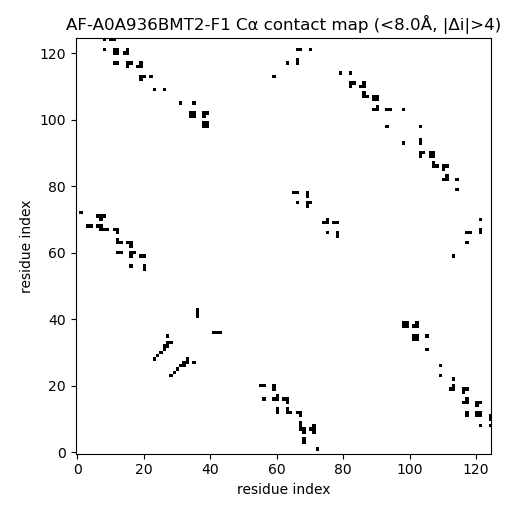1 1.644 18.239 1.00 98.19 95 LEU A CA 1
ATOM 694 C C . LEU A 1 95 ? -0.323 2.962 19.024 1.00 98.19 95 LEU A C 1
ATOM 696 O O . LEU A 1 95 ? -0.839 3.017 20.138 1.00 98.19 95 LEU A O 1
ATOM 700 N N . TYR A 1 96 ? 0.230 4.033 18.444 1.00 98.00 96 TYR A N 1
ATOM 701 C CA . TYR A 1 96 ? 0.224 5.367 19.060 1.00 98.00 96 TYR A CA 1
ATOM 702 C C . TYR A 1 96 ? -1.193 5.913 19.240 1.00 98.00 96 TYR A C 1
ATOM 704 O O . TYR A 1 96 ? -1.490 6.529 20.260 1.00 98.00 96 TYR A O 1
ATOM 712 N N . ALA A 1 97 ? -2.080 5.645 18.280 1.00 97.38 97 ALA A N 1
ATOM 713 C CA . ALA A 1 97 ? -3.496 5.980 18.371 1.00 97.38 97 ALA A CA 1
ATOM 714 C C . ALA A 1 97 ? -4.301 5.020 19.271 1.00 97.38 97 ALA A C 1
ATOM 716 O O . ALA A 1 97 ? -5.516 5.169 19.368 1.00 97.38 97 ALA A O 1
ATOM 717 N N . GLN A 1 98 ? -3.651 4.031 19.902 1.00 96.69 98 GLN A N 1
ATOM 718 C CA . GLN A 1 98 ? -4.273 3.027 20.773 1.00 96.69 98 GLN A CA 1
ATOM 719 C C . GLN A 1 98 ? -5.455 2.286 20.119 1.00 96.69 98 GLN A C 1
ATOM 721 O O . GLN A 1 98 ? -6.419 1.909 20.787 1.00 96.69 98 GLN A O 1
ATOM 726 N N . LYS A 1 99 ? -5.387 2.056 18.801 1.00 97.06 99 LYS A N 1
ATOM 727 C CA . LYS A 1 99 ? -6.395 1.270 18.081 1.00 97.06 99 LYS A CA 1
ATOM 728 C C . LYS A 1 99 ? -6.410 -0.174 18.584 1.00 97.06 99 LYS A C 1
ATOM 730 O O . LYS A 1 99 ? -5.385 -0.725 18.994 1.00 97.06 99 LYS A O 1
ATOM 735 N N . ARG A 1 100 ? -7.569 -0.828 18.477 1.00 96.75 100 ARG A N 1
ATOM 736 C CA . ARG A 1 100 ? -7.697 -2.266 18.752 1.00 96.75 100 ARG A CA 1
ATOM 737 C C . ARG A 1 100 ? -6.751 -3.061 17.839 1.00 96.75 100 ARG A C 1
ATOM 739 O O . ARG A 1 100 ? -6.597 -2.737 16.663 1.00 96.75 100 ARG A O 1
ATOM 746 N N . GLN A 1 101 ? -6.104 -4.096 18.375 1.00 96.00 101 GLN A N 1
ATOM 747 C CA . GLN A 1 101 ? -5.054 -4.835 17.656 1.00 96.00 101 GLN A CA 1
ATOM 748 C C . GLN A 1 101 ? -5.535 -5.450 16.335 1.00 96.00 101 GLN A C 1
ATOM 750 O O . GLN A 1 101 ? -4.799 -5.460 15.354 1.00 96.00 101 GLN A O 1
ATOM 755 N N . ASP A 1 102 ? -6.772 -5.934 16.284 1.00 96.44 102 ASP A N 1
ATOM 756 C CA . ASP A 1 102 ? -7.371 -6.466 15.061 1.00 96.44 102 ASP A CA 1
ATOM 757 C C . ASP A 1 102 ? -7.550 -5.391 13.977 1.00 96.44 102 ASP A C 1
ATOM 759 O O . ASP A 1 102 ? -7.313 -5.684 12.812 1.00 96.44 102 ASP A O 1
ATOM 763 N N . VAL A 1 103 ? -7.879 -4.144 14.331 1.00 97.75 103 VAL A N 1
ATOM 764 C CA . VAL A 1 103 ? -7.931 -3.015 13.384 1.00 97.75 103 VAL A CA 1
ATOM 765 C C . VAL A 1 103 ? -6.556 -2.775 12.776 1.00 97.75 103 VAL A C 1
ATOM 767 O O . VAL A 1 103 ? -6.438 -2.641 11.561 1.00 97.75 103 VAL A O 1
ATOM 770 N N . ILE A 1 104 ? -5.512 -2.785 13.607 1.00 98.44 104 ILE A N 1
ATOM 771 C CA . ILE A 1 104 ? -4.130 -2.611 13.149 1.00 98.44 104 ILE A CA 1
ATOM 772 C C . ILE A 1 104 ? -3.749 -3.734 12.174 1.00 98.44 104 ILE A C 1
ATOM 774 O O . ILE A 1 104 ? -3.190 -3.471 11.109 1.00 98.44 104 ILE A O 1
ATOM 778 N N . LEU A 1 105 ? -4.085 -4.985 12.497 1.00 98.12 105 LEU A N 1
ATOM 779 C CA . LEU A 1 105 ? -3.838 -6.134 11.620 1.00 98.12 105 LEU A CA 1
ATOM 780 C C . LEU A 1 105 ? -4.624 -6.053 10.303 1.00 98.12 105 LEU A C 1
ATOM 782 O O . LEU A 1 105 ? -4.095 -6.424 9.260 1.00 98.12 105 LEU A O 1
ATOM 786 N N . ILE A 1 106 ? -5.858 -5.545 10.324 1.00 98.25 106 ILE A N 1
ATOM 787 C CA . ILE A 1 106 ? -6.671 -5.354 9.115 1.00 98.25 106 ILE A CA 1
ATOM 788 C C . ILE A 1 106 ? -6.059 -4.272 8.214 1.00 98.25 106 ILE A C 1
ATOM 790 O O . ILE A 1 106 ? -5.937 -4.490 7.008 1.00 98.25 106 ILE A O 1
ATOM 794 N N . GLU A 1 107 ? -5.652 -3.131 8.779 1.00 97.94 107 GLU A N 1
ATOM 795 C CA . GLU A 1 107 ? -5.068 -2.007 8.030 1.00 97.94 107 GLU A CA 1
ATOM 796 C C . GLU A 1 107 ? -3.703 -2.371 7.428 1.00 97.94 107 GLU A C 1
ATOM 798 O O . GLU A 1 107 ? -3.437 -2.122 6.252 1.00 97.94 107 GLU A O 1
ATOM 803 N N . THR A 1 108 ? -2.844 -3.020 8.215 1.00 98.44 108 THR A N 1
ATOM 804 C CA . THR A 1 108 ? -1.525 -3.476 7.752 1.00 98.44 108 THR A CA 1
ATOM 805 C C . THR A 1 108 ? -1.634 -4.638 6.771 1.00 98.44 108 THR A C 1
ATOM 807 O O . THR A 1 108 ? -0.975 -4.630 5.731 1.00 98.44 108 THR A O 1
ATOM 810 N N . GLY A 1 109 ? -2.516 -5.600 7.046 1.00 98.25 109 GLY A N 1
ATOM 811 C CA . GLY A 1 109 ? -2.794 -6.724 6.159 1.00 98.25 109 GLY A CA 1
ATOM 812 C C . GLY A 1 109 ? -3.313 -6.279 4.794 1.00 98.25 109 GLY A C 1
ATOM 813 O O . GLY A 1 109 ? -2.948 -6.885 3.789 1.00 98.25 109 GLY A O 1
ATOM 814 N N . TYR A 1 110 ? -4.080 -5.186 4.733 1.00 98.44 110 TYR A N 1
ATOM 815 C CA . TYR A 1 110 ? -4.530 -4.623 3.463 1.00 98.44 110 TYR A CA 1
ATOM 816 C C . TYR A 1 110 ? -3.355 -4.187 2.583 1.00 98.44 110 TYR A C 1
ATOM 818 O O . TYR A 1 110 ? -3.301 -4.551 1.411 1.00 98.44 110 TYR A O 1
ATOM 826 N N . VAL A 1 111 ? -2.375 -3.471 3.144 1.00 98.31 111 VAL A N 1
ATOM 827 C CA . VAL A 1 111 ? -1.183 -3.044 2.391 1.00 98.31 111 VAL A CA 1
ATOM 828 C C . VAL A 1 111 ? -0.355 -4.238 1.921 1.00 98.31 111 VAL A C 1
ATOM 830 O O . VAL A 1 111 ? 0.133 -4.238 0.790 1.00 98.31 111 VAL A O 1
ATOM 833 N N . LEU A 1 112 ? -0.235 -5.283 2.743 1.00 98.50 112 LEU A N 1
ATOM 834 C CA . LEU A 1 112 ? 0.430 -6.523 2.335 1.00 98.50 112 LEU A CA 1
ATOM 835 C C . LEU A 1 112 ? -0.321 -7.214 1.187 1.00 98.50 112 LEU A C 1
ATOM 837 O O . LEU A 1 112 ? 0.301 -7.649 0.221 1.00 98.50 112 LEU A O 1
ATOM 841 N N . ALA A 1 113 ? -1.653 -7.275 1.249 1.00 98.44 113 ALA A N 1
ATOM 842 C CA . ALA A 1 113 ? -2.470 -7.842 0.180 1.00 98.44 113 ALA A CA 1
ATOM 843 C C . ALA A 1 113 ? -2.365 -7.027 -1.119 1.00 98.44 113 ALA A C 1
ATOM 845 O O . ALA A 1 113 ? -2.223 -7.607 -2.195 1.00 98.44 113 ALA A O 1
ATOM 846 N N . MET A 1 114 ? -2.350 -5.692 -1.025 1.00 98.38 114 MET A N 1
ATOM 847 C CA . MET A 1 114 ? -2.069 -4.822 -2.169 1.00 98.38 114 MET A CA 1
ATOM 848 C C . MET A 1 114 ? -0.713 -5.164 -2.787 1.00 98.38 114 MET A C 1
ATOM 850 O O . MET A 1 114 ? -0.635 -5.361 -3.993 1.00 98.38 114 MET A O 1
ATOM 854 N N . ALA A 1 115 ? 0.344 -5.299 -1.985 1.00 98.31 115 ALA A N 1
ATOM 855 C CA . ALA A 1 115 ? 1.674 -5.638 -2.486 1.00 98.31 115 ALA A CA 1
ATOM 856 C C . ALA A 1 115 ? 1.705 -6.980 -3.233 1.00 98.31 115 ALA A C 1
ATOM 858 O O . ALA A 1 115 ? 2.348 -7.079 -4.276 1.00 98.31 115 ALA A O 1
ATOM 859 N N . VAL A 1 116 ? 0.973 -7.992 -2.752 1.00 98.25 116 VAL A N 1
ATOM 860 C CA . VAL A 1 116 ? 0.826 -9.276 -3.459 1.00 98.25 116 VAL A CA 1
ATOM 861 C C . VAL A 1 116 ? 0.154 -9.076 -4.818 1.00 98.25 116 VAL A C 1
ATOM 863 O O . VAL A 1 116 ? 0.663 -9.568 -5.821 1.00 98.25 116 VAL A O 1
ATOM 866 N N . ILE A 1 117 ? -0.947 -8.320 -4.876 1.00 98.31 117 ILE A N 1
ATOM 867 C CA . ILE A 1 117 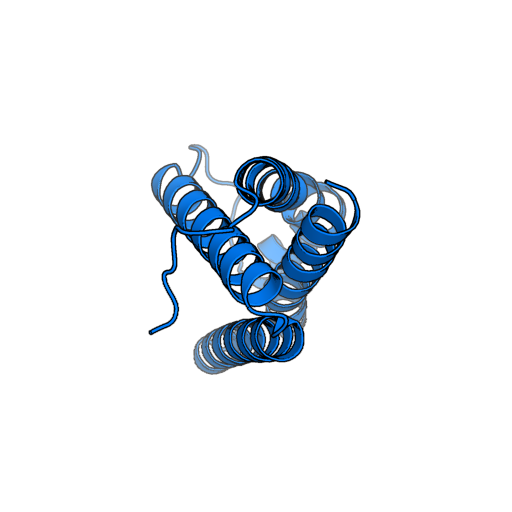? -1.645 -8.013 -6.136 1.00 98.31 117 ILE A CA 1
ATOM 868 C C . ILE A 1 117 ? -0.709 -7.297 -7.114 1.00 98.31 117 ILE A C 1
ATOM 870 O O . ILE A 1 117 ? -0.643 -7.659 -8.286 1.00 98.31 117 ILE A O 1
ATOM 874 N N . LEU A 1 118 ? 0.035 -6.301 -6.635 1.00 98.38 118 LEU A N 1
ATOM 875 C CA . LEU A 1 118 ? 0.952 -5.513 -7.457 1.00 98.38 118 LEU A CA 1
ATOM 876 C C . LEU A 1 118 ? 2.132 -6.346 -7.962 1.00 98.38 118 LEU A C 1
ATOM 878 O O . LEU A 1 118 ? 2.497 -6.236 -9.129 1.00 98.38 118 LEU A O 1
ATOM 882 N N . PHE A 1 119 ? 2.690 -7.216 -7.120 1.00 96.94 119 PHE A N 1
ATOM 883 C CA . PHE A 1 119 ? 3.721 -8.167 -7.524 1.00 96.94 119 PHE A CA 1
ATOM 884 C C . PHE A 1 119 ? 3.214 -9.099 -8.630 1.00 96.94 119 PHE A C 1
ATOM 886 O O . PHE A 1 119 ? 3.877 -9.269 -9.650 1.00 96.94 119 PHE A O 1
ATOM 893 N N . VAL A 1 120 ? 2.015 -9.665 -8.455 1.00 97.38 120 VAL A N 1
ATOM 894 C CA . VAL A 1 120 ? 1.386 -10.539 -9.455 1.00 97.38 120 VAL A CA 1
ATOM 895 C C . VAL A 1 120 ? 1.114 -9.781 -10.755 1.00 97.38 120 VAL A C 1
ATOM 897 O O . VAL A 1 120 ? 1.367 -10.321 -11.826 1.00 97.38 120 VAL A O 1
ATOM 900 N N . ALA A 1 121 ? 0.671 -8.524 -10.687 1.00 97.00 121 ALA A N 1
ATOM 901 C CA . ALA A 1 121 ? 0.468 -7.698 -11.875 1.00 97.00 121 ALA A CA 1
ATOM 902 C C . ALA A 1 121 ? 1.770 -7.498 -12.668 1.00 97.00 121 ALA A C 1
ATOM 904 O O . ALA A 1 121 ? 1.749 -7.645 -13.883 1.00 97.00 121 ALA A O 1
ATOM 905 N N . GLN A 1 122 ? 2.898 -7.236 -11.996 1.00 95.19 122 GLN A N 1
ATOM 906 C CA . GLN A 1 122 ? 4.213 -7.124 -12.650 1.00 95.19 122 GLN A CA 1
ATOM 907 C C . GLN A 1 122 ? 4.730 -8.461 -13.207 1.00 95.19 122 GLN A C 1
ATOM 909 O O . GLN A 1 122 ? 5.572 -8.468 -14.096 1.00 95.19 122 GLN A O 1
ATOM 914 N N . ALA A 1 123 ? 4.271 -9.591 -12.666 1.00 92.88 123 ALA A N 1
ATOM 915 C CA . ALA A 1 123 ? 4.689 -10.916 -13.115 1.00 92.88 123 ALA A CA 1
ATOM 916 C C . ALA A 1 123 ? 3.864 -11.449 -14.302 1.00 92.88 123 ALA A C 1
ATOM 918 O O . ALA A 1 123 ? 4.362 -12.284 -15.054 1.00 92.88 123 ALA A O 1
ATOM 919 N N . LEU A 1 124 ? 2.602 -11.024 -14.438 1.00 94.75 124 LEU A N 1
ATOM 920 C CA . LEU A 1 124 ? 1.657 -11.555 -15.430 1.00 94.75 124 LEU A CA 1
ATOM 921 C C . LEU A 1 124 ? 1.436 -10.653 -16.651 1.00 94.75 124 LEU A C 1
ATOM 923 O O . LEU A 1 124 ? 0.941 -11.146 -17.665 1.00 94.75 124 LEU A O 1
ATOM 927 N N . ILE A 1 125 ? 1.733 -9.356 -16.541 1.00 93.12 125 ILE A N 1
ATOM 928 C CA . ILE A 1 125 ? 1.523 -8.340 -17.585 1.00 93.12 125 ILE A CA 1
ATOM 929 C C . ILE A 1 125 ? 2.875 -7.790 -18.015 1.00 93.12 125 ILE A C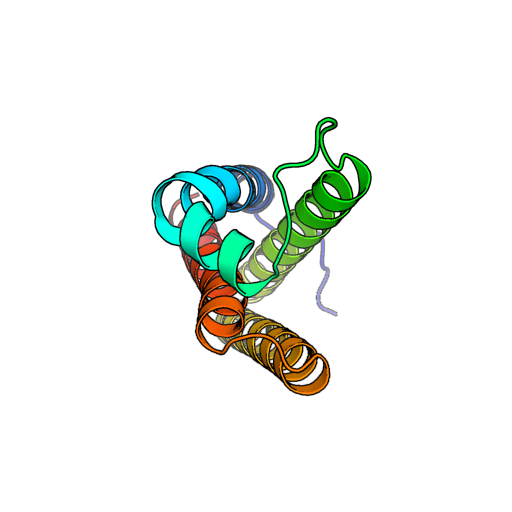 1
ATOM 931 O O . ILE A 1 125 ? 3.059 -7.590 -19.235 1.00 93.12 125 ILE A O 1
#

Sequence (125 aa):
MIDIFANVNWAAVIVGAIVAYGFGWIWYGALFGKRWSEGLGIAVPEKLPIFAMAVQALGTFLFAWAFGVTAAANALGAAILVTLTIAVLIAAGGLYAQKRQDVILIETGYVLAMAVILFVAQALI